Protein AF-A0AAD7STZ1-F1 (afdb_monomer)

Mean predicted aligned error: 12.42 Å

Structure (mmCIF, N/CA/C/O backbone):
data_AF-A0AAD7STZ1-F1
#
_entry.id   AF-A0AAD7STZ1-F1
#
loop_
_atom_site.group_PDB
_atom_site.id
_atom_site.type_symbol
_atom_site.label_atom_id
_atom_site.label_alt_id
_atom_site.label_comp_id
_atom_site.label_asym_id
_atom_site.label_entity_id
_atom_site.label_seq_id
_atom_site.pdbx_PDB_ins_code
_atom_site.Cartn_x
_atom_site.Cartn_y
_atom_site.Cartn_z
_atom_site.occupancy
_atom_site.B_iso_or_equiv
_atom_site.auth_seq_id
_atom_site.auth_comp_id
_atom_site.auth_asym_id
_atom_site.auth_atom_id
_atom_site.pdbx_PDB_model_num
ATOM 1 N N . MET A 1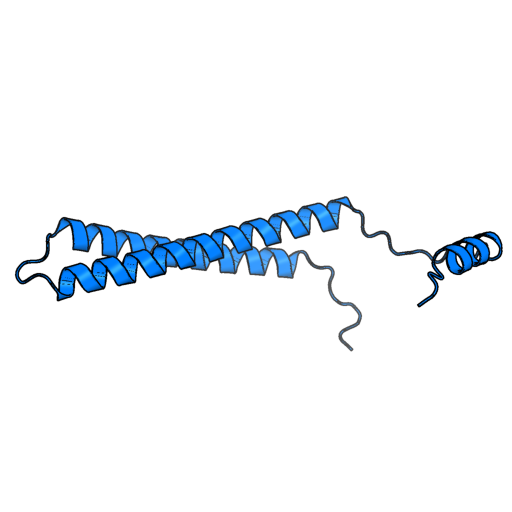 1 ? -16.962 -9.587 -40.027 1.00 61.84 1 MET A N 1
ATOM 2 C CA . MET A 1 1 ? -15.831 -8.909 -40.703 1.00 61.84 1 MET A CA 1
ATOM 3 C C . MET A 1 1 ? -14.859 -9.992 -41.143 1.00 61.84 1 MET A C 1
ATOM 5 O O . MET A 1 1 ? -14.713 -10.945 -40.389 1.00 61.84 1 MET A O 1
ATOM 9 N N . ARG A 1 2 ? -14.299 -9.930 -42.360 1.00 70.12 2 ARG A N 1
ATOM 10 C CA . ARG A 1 2 ? -13.283 -10.910 -42.790 1.00 70.12 2 ARG A CA 1
ATOM 11 C C . ARG A 1 2 ? -11.975 -10.617 -42.065 1.00 70.12 2 ARG A C 1
ATOM 13 O O . ARG A 1 2 ? -11.588 -9.454 -41.986 1.00 70.12 2 ARG A O 1
ATOM 20 N N . ASP A 1 3 ? -11.354 -11.664 -41.545 1.00 75.00 3 ASP A N 1
ATOM 21 C CA . ASP A 1 3 ? -10.004 -11.626 -40.999 1.00 75.00 3 ASP A CA 1
ATOM 22 C C . ASP A 1 3 ? -9.013 -11.310 -42.132 1.00 75.00 3 ASP A C 1
ATOM 24 O O . ASP A 1 3 ? -9.057 -11.943 -43.188 1.00 75.00 3 ASP A O 1
ATOM 28 N N . ARG A 1 4 ? -8.195 -10.271 -41.942 1.00 82.38 4 ARG A N 1
ATOM 29 C CA . ARG A 1 4 ? -7.201 -9.776 -42.912 1.00 82.38 4 ARG A CA 1
ATOM 30 C C . ARG A 1 4 ? -5.769 -10.016 -42.438 1.00 82.38 4 ARG A C 1
ATOM 32 O O . ARG A 1 4 ? -4.839 -9.481 -43.032 1.00 82.38 4 ARG A O 1
ATOM 39 N N . LEU A 1 5 ? -5.582 -10.796 -41.372 1.00 77.06 5 LEU A N 1
ATOM 40 C CA . LEU A 1 5 ? -4.263 -11.064 -40.803 1.00 77.06 5 LEU A CA 1
ATOM 41 C C . LEU A 1 5 ? -3.318 -11.709 -41.833 1.00 77.06 5 LEU A C 1
ATOM 43 O O . LEU A 1 5 ? -2.152 -11.338 -41.907 1.00 77.06 5 LEU A O 1
ATOM 47 N N . ALA A 1 6 ? -3.849 -12.590 -42.687 1.00 73.31 6 ALA A N 1
ATOM 48 C CA . ALA A 1 6 ? -3.094 -13.244 -43.757 1.00 73.31 6 ALA A CA 1
ATOM 49 C C . ALA A 1 6 ? -2.628 -12.282 -44.870 1.00 73.31 6 ALA A C 1
ATOM 51 O O . ALA A 1 6 ? -1.536 -12.461 -45.404 1.00 73.31 6 ALA A O 1
ATOM 52 N N . ASP A 1 7 ? -3.404 -11.236 -45.190 1.00 72.19 7 ASP A N 1
ATOM 53 C CA . ASP A 1 7 ? -3.013 -10.226 -46.193 1.00 72.19 7 ASP A CA 1
ATOM 54 C C . ASP A 1 7 ? -1.777 -9.429 -45.730 1.00 72.19 7 ASP A C 1
ATOM 56 O O . ASP A 1 7 ? -0.970 -8.967 -46.542 1.00 72.19 7 ASP A O 1
ATOM 60 N N . LEU A 1 8 ? -1.631 -9.267 -44.410 1.00 63.41 8 LEU A N 1
ATOM 61 C CA . LEU A 1 8 ? -0.518 -8.550 -43.796 1.00 63.41 8 LEU A CA 1
ATOM 62 C C . LEU A 1 8 ? 0.772 -9.377 -43.842 1.00 63.41 8 LEU A C 1
ATOM 64 O O . LEU A 1 8 ? 1.838 -8.830 -44.104 1.00 63.41 8 LEU A O 1
ATOM 68 N N . THR A 1 9 ? 0.671 -10.698 -43.656 1.00 61.31 9 THR A N 1
ATOM 69 C CA . THR A 1 9 ? 1.824 -11.611 -43.711 1.00 61.31 9 THR A CA 1
ATOM 70 C C . THR A 1 9 ? 2.432 -11.666 -45.113 1.00 61.31 9 THR A C 1
ATOM 72 O O . THR A 1 9 ? 3.648 -11.607 -45.251 1.00 61.31 9 THR A O 1
ATOM 75 N N . VAL A 1 10 ? 1.588 -11.685 -46.151 1.00 57.25 10 VAL A N 1
ATOM 76 C CA . VAL A 1 10 ? 2.022 -11.721 -47.562 1.00 57.25 10 VAL A CA 1
ATOM 77 C C . VAL A 1 10 ? 2.683 -10.411 -48.001 1.00 57.25 10 VAL A C 1
ATOM 79 O O . VAL A 1 10 ? 3.529 -10.411 -48.887 1.00 57.25 10 VAL A O 1
ATOM 82 N N . SER A 1 11 ? 2.330 -9.277 -47.393 1.00 57.25 11 SER A N 1
ATOM 83 C CA . SER A 1 11 ? 2.966 -7.993 -47.723 1.00 57.25 11 SER A CA 1
ATOM 84 C C . SER A 1 11 ? 4.393 -7.889 -47.162 1.00 57.25 11 SER A C 1
ATOM 86 O O . SER A 1 11 ? 5.233 -7.229 -47.766 1.00 57.25 11 SER A O 1
ATOM 88 N N . CYS A 1 12 ? 4.700 -8.592 -46.065 1.00 51.50 12 CYS A N 1
ATOM 89 C CA . CYS A 1 12 ? 6.031 -8.591 -45.448 1.00 51.50 12 CYS A CA 1
ATOM 90 C C . CYS A 1 12 ? 7.078 -9.429 -46.200 1.00 51.50 12 CYS A C 1
ATOM 92 O O . CYS A 1 12 ? 8.269 -9.178 -46.043 1.00 51.50 12 CYS A O 1
ATOM 94 N N . GLU A 1 13 ? 6.678 -10.393 -47.033 1.00 50.53 13 GLU A N 1
ATOM 95 C CA . GLU A 1 13 ? 7.627 -11.194 -47.829 1.00 50.53 13 GLU A CA 1
ATOM 96 C C . GLU A 1 13 ? 8.244 -10.392 -48.9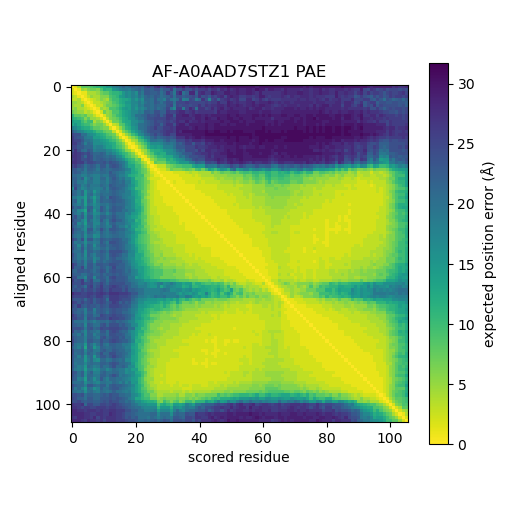94 1.00 50.53 13 GLU A C 1
ATOM 98 O O . GLU A 1 13 ? 9.259 -10.793 -49.564 1.00 50.53 13 GLU A O 1
ATOM 103 N N . ASN A 1 14 ? 7.671 -9.227 -49.320 1.00 53.09 14 ASN A N 1
ATOM 104 C CA . ASN A 1 14 ? 7.973 -8.468 -50.540 1.00 53.09 14 ASN A CA 1
ATOM 105 C C . ASN A 1 14 ? 8.815 -7.214 -50.268 1.00 53.09 14 ASN A C 1
ATOM 107 O O . ASN A 1 14 ? 9.294 -6.568 -51.200 1.00 53.09 14 ASN A O 1
ATOM 111 N N . GLU A 1 15 ? 8.969 -6.846 -48.998 1.00 49.50 15 GLU A N 1
ATOM 112 C CA . GLU A 1 15 ? 9.557 -5.585 -48.568 1.00 49.50 15 GLU A CA 1
ATOM 113 C C . GLU A 1 15 ? 10.669 -5.899 -47.566 1.00 49.50 15 GLU A C 1
ATOM 115 O O . GLU A 1 15 ? 10.490 -5.813 -46.356 1.00 49.50 15 GLU A O 1
ATOM 120 N N . SER A 1 16 ? 11.853 -6.261 -48.073 1.00 52.91 16 SER A N 1
ATOM 121 C CA . SER A 1 16 ? 13.104 -6.349 -47.296 1.00 52.91 16 SER A CA 1
ATOM 122 C C . SER A 1 16 ? 13.595 -4.975 -46.805 1.00 52.91 16 SER A C 1
ATOM 124 O O . SER A 1 16 ? 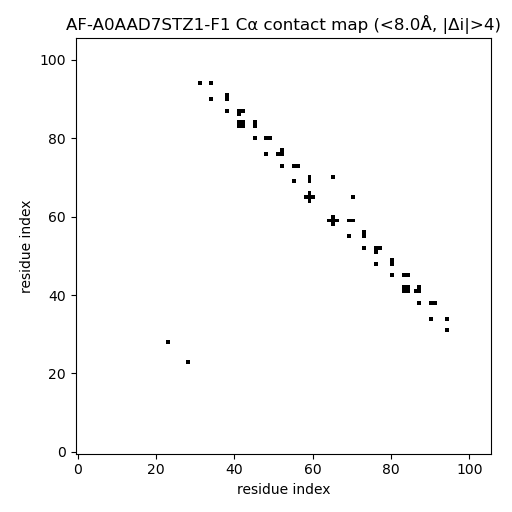14.785 -4.671 -46.846 1.00 52.91 16 SER A O 1
ATOM 126 N N . GLY A 1 17 ? 12.680 -4.112 -46.373 1.00 49.72 17 GLY A N 1
ATOM 127 C CA . GLY A 1 17 ? 12.977 -2.962 -45.543 1.00 49.72 17 GLY A CA 1
ATOM 128 C C . GLY A 1 17 ? 12.909 -3.432 -44.105 1.00 49.72 17 GLY A C 1
ATOM 129 O O . GLY A 1 17 ? 11.853 -3.361 -43.485 1.00 49.72 17 GLY A O 1
ATOM 130 N N . GLU A 1 18 ? 14.024 -3.946 -43.597 1.00 49.50 18 GLU A N 1
ATOM 131 C CA . GLU A 1 18 ? 14.240 -4.143 -42.168 1.00 49.50 18 GLU A CA 1
ATOM 132 C C . GLU A 1 18 ? 14.128 -2.764 -41.502 1.00 49.50 18 GLU A C 1
ATOM 134 O O . GLU A 1 18 ? 15.095 -2.016 -41.378 1.00 49.50 18 GLU A O 1
ATOM 139 N N . VAL A 1 19 ? 12.898 -2.367 -41.167 1.00 52.69 19 VAL A N 1
ATOM 140 C CA . VAL A 1 19 ? 12.652 -1.269 -40.243 1.00 52.69 19 VAL A CA 1
ATOM 141 C C . VAL A 1 19 ? 13.271 -1.757 -38.943 1.00 52.69 19 VAL A C 1
ATOM 143 O O . VAL A 1 19 ? 12.840 -2.807 -38.457 1.00 52.69 19 VAL A O 1
ATOM 146 N N . PRO A 1 20 ? 14.277 -1.069 -38.378 1.00 41.97 20 PRO A N 1
ATOM 147 C CA . PRO A 1 20 ? 14.765 -1.411 -37.062 1.00 41.97 20 PRO A CA 1
ATOM 148 C C . PRO A 1 20 ? 13.603 -1.119 -36.119 1.00 41.97 20 PRO A C 1
ATOM 150 O O . PRO A 1 20 ? 13.392 0.014 -35.691 1.00 41.97 20 PRO A O 1
ATOM 153 N N . PHE A 1 21 ? 12.782 -2.132 -35.845 1.00 46.19 21 PHE A N 1
ATOM 154 C CA . PHE A 1 21 ? 11.991 -2.136 -34.638 1.00 46.19 21 PHE A CA 1
ATOM 155 C C . PHE A 1 21 ? 13.049 -2.006 -33.556 1.00 46.19 21 PHE A C 1
ATOM 157 O O . PHE A 1 21 ? 13.931 -2.860 -33.461 1.00 46.19 21 PHE A O 1
ATOM 164 N N . ALA A 1 22 ? 13.062 -0.878 -32.852 1.00 52.28 22 ALA A N 1
ATOM 165 C CA . ALA A 1 22 ? 13.891 -0.723 -31.678 1.00 52.28 22 ALA A CA 1
ATOM 166 C C . ALA A 1 22 ? 13.414 -1.797 -30.700 1.00 52.28 22 ALA A C 1
ATOM 168 O O . ALA A 1 22 ? 12.467 -1.601 -29.942 1.00 52.28 22 ALA A O 1
ATOM 169 N N . VAL A 1 23 ? 14.009 -2.985 -30.807 1.00 54.50 23 VAL A N 1
ATOM 170 C CA . VAL A 1 23 ? 13.915 -4.046 -29.824 1.00 54.50 23 VAL A CA 1
ATOM 171 C C . VAL A 1 23 ? 14.723 -3.511 -28.653 1.00 54.50 23 VAL A C 1
ATOM 173 O O . VAL A 1 23 ? 15.886 -3.858 -28.463 1.00 54.50 23 VAL A O 1
ATOM 176 N N . GLU A 1 24 ? 14.127 -2.588 -27.895 1.00 59.91 24 GLU A N 1
ATOM 177 C CA . GLU A 1 24 ? 14.489 -2.456 -26.494 1.00 59.91 24 GLU A CA 1
ATOM 178 C C . GLU A 1 24 ? 14.444 -3.876 -25.927 1.00 59.91 24 GLU A C 1
ATOM 180 O O . GLU A 1 24 ? 13.495 -4.622 -26.205 1.00 59.91 24 GLU A O 1
ATOM 185 N N . PRO A 1 25 ? 15.517 -4.314 -25.258 1.00 67.19 25 PRO A N 1
ATOM 186 C CA . PRO A 1 25 ? 15.732 -5.725 -25.022 1.00 67.19 25 PRO A CA 1
ATOM 187 C C . PRO A 1 25 ? 14.557 -6.233 -24.185 1.00 67.19 25 PRO A C 1
ATOM 189 O O . PRO A 1 25 ? 14.219 -5.612 -23.179 1.00 67.19 25 PRO A O 1
ATOM 192 N N . GLU A 1 26 ? 13.920 -7.341 -24.576 1.00 67.38 26 GLU A N 1
ATOM 193 C CA . GLU A 1 26 ? 12.800 -7.945 -23.825 1.00 67.38 26 GLU A CA 1
ATOM 194 C C . GLU A 1 26 ? 13.091 -8.038 -22.312 1.00 67.38 26 GLU A C 1
ATOM 196 O O . GLU A 1 26 ? 12.180 -7.951 -21.491 1.00 67.38 26 GLU A O 1
ATOM 201 N N . SER A 1 27 ? 14.372 -8.127 -21.936 1.00 78.56 27 SER A N 1
ATOM 202 C CA . SER A 1 27 ? 14.863 -8.09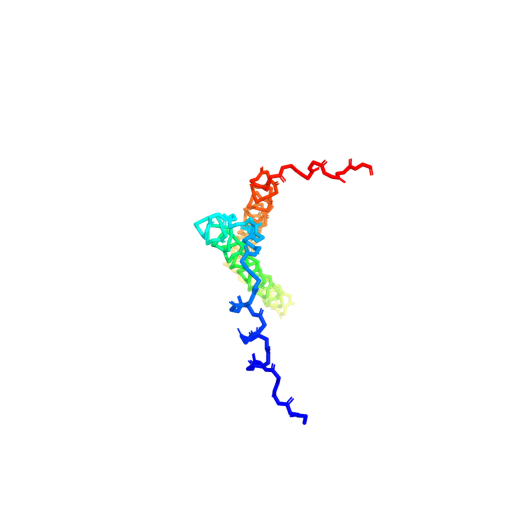6 -20.558 1.00 78.56 27 SER A CA 1
ATOM 203 C C . SER A 1 27 ? 14.607 -6.784 -19.800 1.00 78.56 27 SER A C 1
ATOM 205 O O . SER A 1 27 ? 14.338 -6.833 -18.597 1.00 78.56 27 SER A O 1
ATOM 207 N N . PHE A 1 28 ? 14.663 -5.618 -20.454 1.00 82.38 28 PHE A N 1
ATOM 208 C CA . PHE A 1 28 ? 14.322 -4.332 -19.837 1.00 82.38 28 PHE A CA 1
ATOM 209 C C . PHE A 1 28 ? 12.826 -4.267 -19.534 1.00 82.38 28 PHE A C 1
ATOM 211 O O . PHE A 1 28 ? 12.441 -3.985 -18.398 1.00 82.38 28 PHE A O 1
ATOM 218 N N . LEU A 1 29 ? 11.986 -4.609 -20.517 1.00 85.88 29 LEU A N 1
ATOM 219 C CA . LEU A 1 29 ? 10.535 -4.612 -20.349 1.00 85.88 29 LEU A CA 1
ATOM 220 C C . LEU A 1 29 ? 10.093 -5.632 -19.289 1.00 85.88 29 LEU A C 1
ATOM 222 O O . LEU A 1 29 ? 9.249 -5.312 -18.454 1.00 85.88 29 LEU A O 1
ATOM 226 N N . GLU A 1 30 ? 10.691 -6.827 -19.252 1.00 88.94 30 GLU A N 1
ATOM 227 C CA . GLU A 1 30 ? 10.413 -7.816 -18.202 1.00 88.94 30 GLU A CA 1
ATOM 228 C C . GLU A 1 30 ? 10.781 -7.279 -16.806 1.00 88.94 30 GLU A C 1
ATOM 230 O O . GLU A 1 30 ? 10.009 -7.411 -15.849 1.00 88.94 30 GLU A O 1
ATOM 235 N N . GLY A 1 31 ? 11.942 -6.627 -16.682 1.00 88.88 31 GLY A N 1
ATOM 236 C CA . GLY A 1 31 ? 12.379 -5.984 -15.443 1.00 88.88 31 GLY A CA 1
ATOM 237 C C . GLY A 1 31 ? 11.452 -4.847 -15.007 1.00 88.88 31 GLY A C 1
ATOM 238 O O . GLY A 1 31 ? 11.106 -4.746 -13.827 1.00 88.88 31 GLY A O 1
ATOM 239 N N . PHE A 1 32 ? 11.002 -4.025 -15.953 1.00 89.62 32 PHE A N 1
ATOM 240 C CA . PHE A 1 32 ? 10.057 -2.940 -15.711 1.00 89.62 32 PHE A CA 1
ATOM 241 C C . PHE A 1 32 ? 8.689 -3.468 -15.259 1.00 89.62 32 PHE A C 1
ATOM 243 O O . PHE A 1 32 ? 8.185 -3.059 -14.213 1.00 89.62 32 PHE A O 1
ATOM 250 N N . LEU A 1 33 ? 8.116 -4.445 -15.968 1.00 91.75 33 LEU A N 1
ATOM 251 C CA . LEU A 1 33 ? 6.830 -5.055 -15.605 1.00 91.75 33 LEU A CA 1
ATOM 252 C C . LEU A 1 33 ? 6.875 -5.721 -14.227 1.00 91.75 33 LEU A C 1
ATOM 254 O O . LEU A 1 33 ? 5.905 -5.651 -13.472 1.00 91.75 33 LEU A O 1
ATOM 258 N N . ARG A 1 34 ? 8.014 -6.314 -13.854 1.00 93.06 34 ARG A N 1
ATOM 259 C CA . ARG A 1 34 ? 8.224 -6.853 -12.505 1.00 93.06 34 ARG A CA 1
ATOM 260 C C . ARG A 1 34 ? 8.134 -5.765 -11.431 1.00 93.06 34 ARG A C 1
ATOM 262 O O . ARG A 1 34 ? 7.470 -5.987 -10.419 1.00 93.06 34 ARG A O 1
ATOM 269 N N . LYS A 1 35 ? 8.756 -4.600 -11.652 1.00 92.50 35 LYS A N 1
ATOM 270 C CA . LYS A 1 35 ? 8.684 -3.446 -10.734 1.00 92.50 35 LYS A CA 1
ATOM 271 C C . LYS A 1 35 ? 7.262 -2.882 -10.642 1.00 92.50 35 LYS A C 1
ATOM 273 O O . LYS A 1 35 ? 6.793 -2.581 -9.545 1.00 92.50 35 LYS A O 1
ATOM 278 N N . VAL A 1 36 ? 6.549 -2.802 -11.769 1.00 94.31 36 VAL A N 1
ATOM 279 C CA . VAL A 1 36 ? 5.140 -2.371 -11.813 1.00 94.31 36 VAL A CA 1
ATOM 280 C C . VAL A 1 36 ? 4.256 -3.307 -10.991 1.00 94.31 36 VAL A C 1
ATOM 282 O O . VAL A 1 36 ? 3.444 -2.856 -10.183 1.00 94.31 36 VAL A O 1
ATOM 285 N N . GLU A 1 37 ? 4.430 -4.615 -11.157 1.00 95.25 37 GLU A N 1
ATOM 286 C CA . GLU A 1 37 ? 3.656 -5.620 -10.433 1.00 95.25 37 GLU A CA 1
ATOM 287 C C . GLU A 1 37 ? 3.958 -5.601 -8.920 1.00 95.25 37 GLU A C 1
ATOM 289 O O . GLU A 1 37 ? 3.055 -5.777 -8.101 1.00 95.25 37 GLU A O 1
ATOM 294 N N . GLU A 1 38 ? 5.201 -5.328 -8.516 1.00 94.44 38 GLU A N 1
ATOM 295 C CA . GLU A 1 38 ? 5.554 -5.123 -7.106 1.00 94.44 38 GLU A CA 1
ATOM 296 C 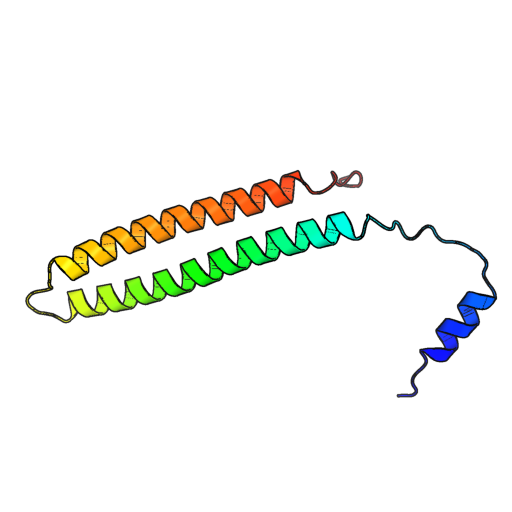C . GLU A 1 38 ? 4.863 -3.887 -6.510 1.00 94.44 38 GLU A C 1
ATOM 298 O O . GLU A 1 38 ? 4.233 -3.980 -5.450 1.00 94.44 38 GLU A O 1
ATOM 303 N N . ALA A 1 39 ? 4.892 -2.753 -7.217 1.00 95.44 39 ALA A N 1
ATOM 304 C CA . ALA A 1 39 ? 4.191 -1.542 -6.797 1.00 95.44 39 ALA A CA 1
ATOM 305 C C . ALA A 1 39 ? 2.675 -1.777 -6.686 1.00 95.44 39 ALA A C 1
ATOM 307 O O . ALA A 1 39 ? 2.059 -1.386 -5.691 1.00 95.44 39 ALA A O 1
ATOM 308 N N . ARG A 1 40 ? 2.078 -2.485 -7.654 1.00 97.19 40 ARG A N 1
ATOM 309 C CA . ARG A 1 40 ? 0.660 -2.872 -7.629 1.00 97.19 40 ARG A CA 1
ATOM 310 C C . ARG A 1 40 ? 0.316 -3.693 -6.387 1.00 97.19 40 ARG A C 1
ATOM 312 O O . ARG A 1 40 ? -0.638 -3.365 -5.688 1.00 97.19 40 ARG A O 1
ATOM 319 N N . ARG A 1 41 ? 1.121 -4.706 -6.054 1.00 97.06 41 ARG A N 1
ATOM 320 C CA . ARG A 1 41 ? 0.909 -5.533 -4.850 1.00 97.06 41 ARG A CA 1
ATOM 321 C C . ARG A 1 41 ? 0.967 -4.721 -3.564 1.00 97.06 41 ARG A C 1
ATOM 323 O O . ARG A 1 41 ? 0.196 -4.979 -2.640 1.00 97.06 41 ARG A O 1
ATOM 330 N N . LEU A 1 42 ? 1.869 -3.744 -3.480 1.00 96.19 42 LEU A N 1
ATOM 331 C CA . LEU A 1 42 ? 1.930 -2.841 -2.331 1.00 96.19 42 LEU A CA 1
ATOM 332 C C . LEU A 1 42 ? 0.672 -1.965 -2.231 1.00 96.19 42 LEU A C 1
ATOM 334 O O . LEU A 1 42 ? 0.162 -1.776 -1.128 1.00 96.19 42 LEU A O 1
ATOM 338 N N . VAL A 1 43 ? 0.142 -1.478 -3.356 1.00 97.38 43 VAL A N 1
ATOM 339 C CA . VAL A 1 43 ? -1.122 -0.720 -3.398 1.00 97.38 43 VAL A CA 1
ATOM 340 C C . VAL A 1 43 ? -2.310 -1.586 -2.964 1.00 97.38 43 VAL A C 1
ATOM 342 O O . VAL A 1 43 ? -3.111 -1.151 -2.132 1.00 97.38 43 VAL A O 1
ATOM 345 N N . ASP A 1 44 ? -2.396 -2.828 -3.441 1.00 97.94 44 ASP A N 1
ATOM 346 C CA . ASP A 1 44 ? -3.439 -3.777 -3.025 1.00 97.94 44 ASP A CA 1
ATOM 347 C C . ASP A 1 44 ? -3.347 -4.067 -1.517 1.00 97.94 44 ASP A C 1
ATOM 349 O O . ASP A 1 44 ? -4.351 -4.064 -0.799 1.00 97.94 44 ASP A O 1
ATOM 353 N N . LYS A 1 45 ? -2.123 -4.222 -0.996 1.00 97.38 45 LYS A N 1
ATOM 354 C CA . LYS A 1 45 ? -1.872 -4.403 0.439 1.00 97.38 45 LYS A CA 1
ATOM 355 C C . LYS A 1 45 ? -2.313 -3.193 1.261 1.00 97.38 45 LYS A C 1
ATOM 357 O O . LYS A 1 45 ? -2.950 -3.375 2.296 1.00 97.38 45 LYS A O 1
ATOM 362 N N . ILE A 1 46 ? -2.002 -1.973 0.819 1.00 97.69 46 ILE A N 1
ATOM 363 C CA . ILE A 1 46 ? -2.464 -0.743 1.482 1.00 97.69 46 ILE A CA 1
ATOM 364 C C . ILE A 1 46 ? -3.992 -0.698 1.495 1.00 97.69 46 ILE A C 1
ATOM 366 O O . ILE A 1 46 ? -4.575 -0.410 2.536 1.00 97.69 46 ILE A O 1
ATOM 370 N N . SER A 1 47 ? -4.636 -1.030 0.375 1.00 97.62 47 SER A N 1
ATOM 371 C CA . SER A 1 47 ? -6.099 -1.056 0.268 1.00 97.62 47 SER A CA 1
ATOM 372 C C . SER A 1 47 ? -6.719 -2.005 1.300 1.00 97.62 47 SER A C 1
ATOM 374 O O . SER A 1 47 ? -7.616 -1.604 2.039 1.00 97.62 47 SER A O 1
ATOM 376 N N . SER A 1 48 ? -6.173 -3.217 1.444 1.00 97.69 48 SER A N 1
ATOM 377 C CA . SER A 1 48 ? -6.601 -4.170 2.480 1.00 97.69 48 SER A CA 1
ATOM 378 C C . SER A 1 48 ? -6.407 -3.622 3.898 1.00 97.69 48 SER A C 1
ATOM 380 O O . SER A 1 48 ? -7.298 -3.732 4.737 1.00 97.69 48 SER A O 1
ATOM 382 N N . GLN A 1 49 ? -5.257 -3.001 4.177 1.00 97.19 49 GLN A N 1
ATOM 383 C CA . GLN A 1 49 ? -4.972 -2.425 5.495 1.00 97.19 49 GLN A CA 1
ATOM 384 C C . GLN A 1 49 ? -5.915 -1.265 5.836 1.00 97.19 49 GLN A C 1
ATOM 386 O O . GLN A 1 49 ? -6.308 -1.114 6.990 1.00 97.19 49 GLN A O 1
ATOM 391 N N . VAL A 1 50 ? -6.299 -0.452 4.850 1.00 97.62 50 VAL A N 1
ATOM 392 C CA . VAL A 1 50 ? -7.263 0.643 5.032 1.00 97.62 50 VAL A CA 1
ATOM 393 C C . VAL A 1 50 ? -8.651 0.102 5.379 1.00 97.62 50 VAL A C 1
ATOM 395 O O . VAL A 1 50 ? -9.307 0.653 6.264 1.00 97.62 50 VAL A O 1
ATOM 398 N N . GLU A 1 51 ? -9.093 -0.985 4.744 1.00 97.25 51 GLU A N 1
ATOM 399 C CA . GLU A 1 51 ? -10.356 -1.640 5.110 1.00 97.25 51 GLU A CA 1
ATOM 400 C C . GLU A 1 51 ? -10.316 -2.214 6.535 1.00 97.25 51 GLU A C 1
ATOM 402 O O . GLU A 1 51 ? -11.259 -2.034 7.308 1.00 97.25 51 GLU A O 1
ATOM 407 N N . GLU A 1 52 ? -9.198 -2.816 6.949 1.00 95.62 52 GLU A N 1
ATOM 408 C CA . GLU A 1 52 ? -9.024 -3.257 8.339 1.00 95.62 52 GLU A CA 1
ATOM 409 C C . GLU A 1 52 ? -9.072 -2.093 9.337 1.00 95.62 52 GLU A C 1
ATOM 411 O O . GLU A 1 52 ? -9.721 -2.206 10.379 1.00 95.62 52 GLU A O 1
ATOM 416 N N . VAL A 1 53 ? -8.452 -0.952 9.014 1.00 96.38 53 VAL A N 1
ATOM 417 C CA . VAL A 1 53 ? -8.526 0.263 9.842 1.00 96.38 53 VAL A CA 1
ATOM 418 C C . VAL A 1 53 ? -9.972 0.729 10.000 1.00 96.38 53 VAL A C 1
ATOM 420 O O . VAL A 1 53 ? -10.387 1.030 11.120 1.00 96.38 53 VAL A O 1
ATOM 423 N N . LYS A 1 54 ? -10.767 0.745 8.921 1.00 95.12 54 LYS A N 1
ATOM 424 C CA . LYS A 1 54 ? -12.197 1.098 8.990 1.00 95.12 54 LYS A CA 1
ATOM 425 C C . LYS A 1 54 ? -12.965 0.151 9.910 1.00 95.12 54 LYS A C 1
ATOM 427 O O . LYS A 1 54 ? -13.719 0.615 10.763 1.00 95.12 54 LYS A O 1
ATOM 432 N N . ASN A 1 55 ? -12.732 -1.156 9.791 1.00 93.62 55 ASN A N 1
ATOM 433 C CA . ASN A 1 55 ? -13.385 -2.163 10.631 1.00 93.62 55 ASN A CA 1
ATOM 434 C C . ASN A 1 55 ? -13.018 -1.999 12.111 1.00 93.62 55 ASN A C 1
ATOM 436 O O . ASN A 1 55 ? -13.891 -2.019 12.980 1.00 93.62 55 ASN A O 1
ATOM 440 N N . LYS A 1 56 ? -11.733 -1.785 12.410 1.00 92.19 56 LYS A N 1
ATOM 441 C CA . LYS A 1 56 ? -11.245 -1.566 13.779 1.00 92.19 56 LYS A CA 1
ATOM 442 C C . LYS A 1 56 ? -11.787 -0.258 14.361 1.00 92.19 56 LYS A C 1
ATOM 444 O O . LYS A 1 56 ? -12.240 -0.256 15.502 1.00 92.19 56 LYS A O 1
ATOM 449 N N . HIS A 1 57 ? -11.836 0.822 13.577 1.00 93.81 57 HIS A N 1
ATOM 450 C CA . HIS A 1 57 ? -12.495 2.067 13.984 1.00 93.81 57 HIS A CA 1
ATOM 451 C C . HIS A 1 57 ? -13.980 1.864 14.278 1.00 93.81 57 HIS A C 1
ATOM 453 O O . HIS A 1 57 ? -14.452 2.319 15.317 1.00 93.81 57 HIS A O 1
ATOM 459 N N . SER A 1 58 ? -14.702 1.145 13.414 1.00 93.75 58 SER A N 1
ATOM 460 C CA . SER A 1 58 ? -16.110 0.817 13.648 1.00 93.75 58 SER A CA 1
ATOM 461 C C . SER A 1 58 ? -16.292 0.055 14.962 1.00 93.75 58 SER A C 1
ATOM 463 O O . SER A 1 58 ? -17.159 0.416 15.752 1.00 93.75 58 SER A O 1
ATOM 465 N N . CYS A 1 59 ? -15.454 -0.953 15.227 1.00 90.12 59 CYS A N 1
ATOM 466 C CA . CYS A 1 59 ? -15.490 -1.733 16.465 1.00 90.12 59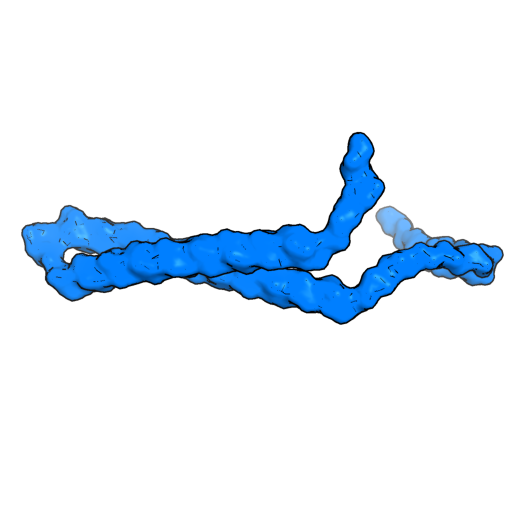 CYS A CA 1
ATOM 467 C C . CYS A 1 59 ? -15.296 -0.841 17.701 1.00 90.12 59 CYS A C 1
ATOM 469 O O . CYS A 1 59 ? -16.144 -0.840 18.594 1.00 90.12 59 CYS A O 1
ATOM 471 N N . ILE A 1 60 ? -14.243 -0.014 17.703 1.00 90.44 60 ILE A N 1
ATOM 472 C CA . ILE A 1 60 ? -13.907 0.890 18.814 1.00 90.44 60 ILE A CA 1
ATOM 473 C C . ILE A 1 60 ? -15.052 1.862 19.119 1.00 90.44 60 ILE A C 1
ATOM 475 O O . ILE A 1 60 ? -15.348 2.105 20.282 1.00 90.44 60 ILE A O 1
ATOM 479 N N . LEU A 1 61 ? -15.691 2.420 18.087 1.00 92.50 61 LEU A N 1
ATOM 480 C CA . LEU A 1 61 ? -16.773 3.396 18.252 1.00 92.50 61 LEU A CA 1
ATOM 481 C C . LEU A 1 61 ? -18.113 2.751 18.630 1.00 92.50 61 LEU A C 1
ATOM 483 O O . LEU A 1 61 ? -18.972 3.421 19.197 1.00 92.50 61 LEU A O 1
ATOM 487 N N . SER A 1 62 ? -18.305 1.471 18.302 1.00 92.50 62 SER A N 1
ATOM 488 C CA . SER A 1 62 ? -19.532 0.728 18.614 1.00 92.50 62 SER A CA 1
ATOM 489 C C . SER A 1 62 ? -19.547 0.108 20.014 1.00 92.50 62 SER A C 1
ATOM 491 O O . SER A 1 62 ? -20.618 -0.235 20.515 1.00 92.50 62 SER A O 1
ATOM 493 N N . ALA A 1 63 ? -18.381 -0.049 20.647 1.00 88.62 63 ALA A N 1
ATOM 494 C CA . ALA A 1 63 ? -18.251 -0.674 21.956 1.00 88.62 63 ALA A CA 1
ATOM 495 C C . ALA A 1 63 ? -18.213 0.383 23.081 1.00 88.62 63 ALA A C 1
ATOM 497 O O . ALA A 1 63 ? -17.465 1.353 22.973 1.00 88.62 63 ALA A O 1
ATOM 498 N N . PRO A 1 64 ? -18.966 0.198 24.184 1.00 83.38 64 PRO A N 1
ATOM 499 C CA . PRO A 1 64 ? -18.928 1.111 25.330 1.00 83.38 64 PRO A CA 1
ATOM 500 C C . PRO A 1 64 ? -17.591 1.080 26.089 1.00 83.38 64 PRO A C 1
ATOM 502 O O . PRO A 1 64 ? -17.243 2.073 26.722 1.00 83.38 64 PRO A O 1
ATOM 505 N N . ASP A 1 65 ? -16.841 -0.025 26.005 1.00 84.38 65 ASP A N 1
ATOM 506 C CA . ASP A 1 65 ? -15.472 -0.145 26.518 1.00 84.38 65 ASP A CA 1
ATOM 507 C C . ASP A 1 65 ? -14.595 -0.887 25.484 1.00 84.38 65 ASP A C 1
ATOM 509 O O . ASP A 1 65 ? -14.667 -2.117 25.373 1.00 84.38 65 ASP A O 1
ATOM 513 N N . PRO A 1 66 ? -13.866 -0.162 24.617 1.00 79.31 66 PRO A N 1
ATOM 514 C CA . PRO A 1 66 ? -13.085 -0.763 23.545 1.00 79.31 66 PRO A CA 1
ATOM 515 C C . PRO A 1 66 ? -11.760 -1.347 24.054 1.00 79.31 66 PRO A C 1
ATOM 517 O O . PRO A 1 66 ? -10.942 -0.643 24.645 1.00 79.31 66 PRO A O 1
ATOM 520 N N . ASP A 1 67 ? -11.520 -2.615 23.721 1.00 86.44 67 ASP A N 1
ATOM 521 C CA . ASP A 1 67 ? -10.321 -3.382 24.078 1.00 86.44 67 ASP A CA 1
ATOM 522 C C . ASP A 1 67 ? -9.008 -2.693 23.644 1.00 86.44 67 ASP A C 1
ATOM 524 O O . ASP A 1 67 ? -8.844 -2.311 22.479 1.00 86.44 67 ASP A O 1
ATOM 528 N N . GLU A 1 68 ? -8.045 -2.569 24.564 1.00 87.81 68 GLU A N 1
ATOM 529 C CA . GLU A 1 68 ? -6.750 -1.907 24.323 1.00 87.81 68 GLU A CA 1
ATOM 530 C C . GLU A 1 68 ? -5.966 -2.565 23.183 1.00 87.81 68 GLU A C 1
ATOM 532 O O . GLU A 1 68 ? -5.373 -1.873 22.353 1.00 87.81 68 GLU A O 1
ATOM 537 N N . ARG A 1 69 ? -6.060 -3.890 23.041 1.00 88.19 69 ARG A N 1
ATOM 538 C CA . ARG A 1 69 ? -5.415 -4.612 21.935 1.00 88.19 69 ARG A CA 1
ATOM 539 C C . ARG A 1 69 ? -5.929 -4.153 20.569 1.00 88.19 69 ARG A C 1
ATOM 541 O O . ARG A 1 69 ? -5.172 -4.080 19.605 1.00 88.19 69 ARG A O 1
ATOM 548 N N . THR A 1 70 ? -7.205 -3.773 20.478 1.00 87.44 70 THR A N 1
ATOM 549 C CA . THR A 1 70 ? -7.791 -3.236 19.240 1.00 87.44 70 THR A CA 1
ATOM 550 C C . THR A 1 70 ? -7.205 -1.863 18.890 1.00 87.44 70 THR A C 1
ATOM 552 O O . THR A 1 70 ? -7.043 -1.551 17.708 1.00 87.44 70 THR A O 1
ATOM 555 N N . LYS A 1 71 ? -6.833 -1.055 19.892 1.00 88.44 71 LYS A N 1
ATOM 556 C CA . LYS A 1 71 ? -6.153 0.236 19.688 1.00 88.44 71 LYS A CA 1
ATOM 557 C C . LYS A 1 71 ? -4.694 0.048 19.272 1.00 88.44 71 LYS A C 1
ATOM 559 O O . LYS A 1 71 ? -4.235 0.745 18.367 1.00 88.44 71 LYS A O 1
ATOM 564 N N . GLU A 1 72 ? -3.987 -0.904 19.879 1.00 93.06 72 GLU A N 1
ATOM 565 C CA . GLU A 1 72 ? -2.612 -1.260 19.500 1.00 93.06 72 GLU A CA 1
ATOM 566 C C . GLU A 1 72 ? -2.534 -1.755 18.049 1.00 93.06 72 GLU A C 1
ATOM 568 O O . GLU A 1 72 ? -1.724 -1.252 17.264 1.00 93.06 72 GLU A O 1
ATOM 573 N N . ASP A 1 73 ? -3.432 -2.665 17.659 1.00 92.56 73 ASP A N 1
ATOM 574 C CA . ASP A 1 73 ? -3.548 -3.151 16.280 1.00 92.56 73 ASP A CA 1
ATOM 575 C C . ASP A 1 73 ? -3.782 -1.994 15.296 1.00 92.56 73 ASP A C 1
ATOM 577 O O . ASP A 1 73 ? -3.185 -1.943 14.219 1.00 92.56 73 ASP A O 1
ATOM 581 N N . LEU A 1 74 ? -4.631 -1.031 15.668 1.00 93.81 74 LEU A N 1
ATOM 582 C CA . LEU A 1 74 ? -4.932 0.134 14.840 1.00 93.81 74 LEU A CA 1
ATOM 583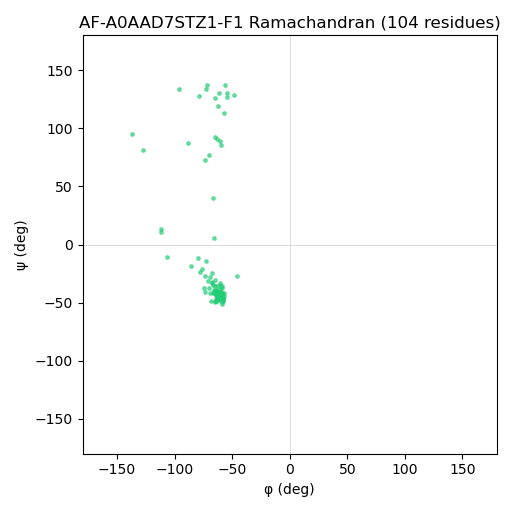 C C . LEU A 1 74 ? -3.719 1.060 14.676 1.00 93.81 74 LEU A C 1
ATOM 585 O O . LEU A 1 74 ? -3.445 1.548 13.575 1.00 93.81 74 LEU A O 1
ATOM 589 N N . ALA A 1 75 ? -2.961 1.285 15.751 1.00 93.56 75 ALA A N 1
ATOM 590 C CA . ALA A 1 75 ? -1.713 2.040 15.693 1.00 93.56 75 ALA A CA 1
ATOM 591 C C . ALA A 1 75 ? -0.681 1.340 14.793 1.00 93.56 75 ALA A C 1
ATOM 593 O O . ALA A 1 75 ? -0.028 1.992 13.968 1.00 93.56 75 ALA A O 1
ATOM 594 N N . TRP A 1 76 ? -0.580 0.011 14.891 1.00 95.19 76 TRP A N 1
ATOM 595 C CA . TRP A 1 76 ? 0.283 -0.788 14.027 1.00 95.19 76 TRP A CA 1
ATOM 596 C C . TRP A 1 76 ? -0.129 -0.695 12.554 1.00 95.19 76 TRP A C 1
ATOM 598 O O . TRP A 1 76 ? 0.732 -0.433 11.708 1.00 95.19 76 TRP A O 1
ATOM 608 N N . LEU A 1 77 ? -1.425 -0.834 12.243 1.00 96.50 77 LEU A N 1
ATOM 609 C CA . LEU A 1 77 ? -1.958 -0.726 10.880 1.00 96.50 77 LEU A CA 1
ATOM 610 C C . LEU A 1 77 ? -1.637 0.636 10.263 1.00 96.50 77 LEU A C 1
ATOM 612 O O . LEU A 1 77 ? -1.106 0.696 9.155 1.00 96.50 77 LEU A O 1
ATOM 616 N N . ASN A 1 78 ? -1.841 1.727 11.003 1.00 95.56 78 ASN A N 1
ATOM 617 C CA . ASN A 1 78 ? -1.475 3.071 10.552 1.00 95.56 78 ASN A CA 1
ATOM 618 C C . ASN A 1 78 ? 0.028 3.203 10.264 1.00 95.56 78 ASN A C 1
ATOM 620 O O . ASN A 1 78 ? 0.432 3.812 9.269 1.00 95.56 78 ASN A O 1
ATOM 624 N N . GLY A 1 79 ? 0.874 2.617 11.115 1.00 97.12 79 GLY A N 1
ATOM 625 C CA . GLY A 1 79 ? 2.316 2.570 10.887 1.00 97.12 79 GLY A CA 1
ATOM 626 C C . GLY A 1 79 ? 2.692 1.747 9.653 1.00 97.12 79 GLY A C 1
ATOM 627 O O . GLY A 1 79 ? 3.587 2.134 8.900 1.00 97.12 79 GLY A O 1
ATOM 628 N N . ALA A 1 80 ? 2.017 0.622 9.427 1.00 96.19 80 ALA A N 1
ATOM 629 C CA . ALA A 1 80 ? 2.247 -0.246 8.279 1.00 96.19 80 ALA A CA 1
ATOM 630 C C . ALA A 1 80 ? 1.794 0.407 6.965 1.00 96.19 80 ALA A C 1
ATOM 632 O O . ALA A 1 80 ? 2.550 0.373 5.996 1.00 96.19 80 ALA A O 1
ATOM 633 N N . ILE A 1 81 ? 0.638 1.078 6.953 1.00 97.62 81 ILE A N 1
ATOM 634 C CA . ILE A 1 81 ? 0.133 1.848 5.806 1.00 97.62 81 ILE A CA 1
ATOM 635 C C . ILE A 1 81 ? 1.133 2.935 5.418 1.00 97.62 81 ILE A C 1
ATOM 637 O O . ILE A 1 81 ? 1.528 3.016 4.258 1.00 97.62 81 ILE A O 1
ATOM 641 N N . LYS A 1 82 ? 1.613 3.735 6.382 1.00 97.62 82 LYS A N 1
ATOM 642 C CA . LYS A 1 82 ? 2.619 4.780 6.115 1.00 97.62 82 LYS A CA 1
ATOM 643 C C . LYS A 1 82 ? 3.904 4.205 5.521 1.00 97.62 82 LYS A C 1
ATOM 645 O O . LYS A 1 82 ? 4.466 4.786 4.596 1.00 97.62 82 LYS A O 1
ATOM 650 N N . ARG A 1 83 ? 4.386 3.076 6.047 1.00 97.56 83 ARG A N 1
ATOM 651 C CA . ARG A 1 83 ? 5.592 2.409 5.531 1.00 97.56 83 ARG A CA 1
ATOM 652 C C . ARG A 1 83 ? 5.386 1.899 4.107 1.00 97.56 83 ARG A C 1
ATOM 654 O O . ARG A 1 83 ? 6.199 2.209 3.245 1.00 97.56 83 ARG A O 1
ATOM 661 N N . ASN A 1 84 ? 4.283 1.201 3.848 1.00 96.88 84 ASN A N 1
ATOM 662 C CA . ASN A 1 84 ? 3.964 0.693 2.515 1.00 96.88 84 ASN A CA 1
ATOM 663 C C . ASN A 1 84 ? 3.756 1.835 1.508 1.00 96.88 84 ASN A C 1
ATOM 665 O O . ASN A 1 84 ? 4.240 1.745 0.389 1.00 96.88 84 ASN A O 1
ATOM 669 N N . ALA A 1 85 ? 3.108 2.935 1.904 1.00 97.50 85 ALA A N 1
ATOM 670 C CA . ALA A 1 85 ? 2.911 4.098 1.038 1.00 97.50 85 ALA A CA 1
ATOM 671 C C . ALA A 1 85 ? 4.239 4.767 0.648 1.00 97.50 85 ALA A C 1
ATOM 673 O O . ALA A 1 85 ? 4.425 5.143 -0.509 1.00 97.50 85 ALA A O 1
ATOM 674 N N . ASN A 1 86 ? 5.184 4.880 1.589 1.00 97.50 86 ASN A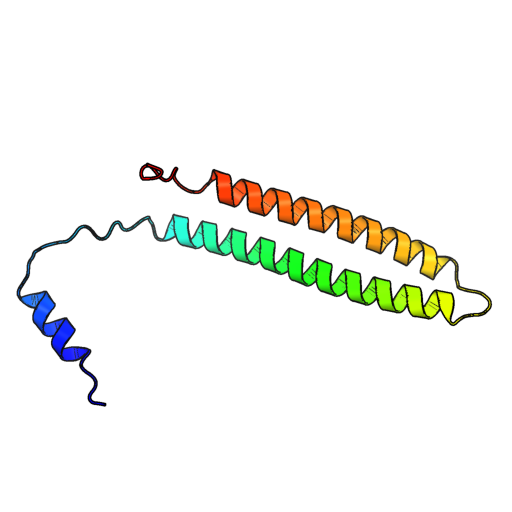 N 1
ATOM 675 C CA . ASN A 1 86 ? 6.533 5.348 1.269 1.00 97.50 86 ASN A CA 1
ATOM 676 C C . ASN A 1 86 ? 7.249 4.377 0.319 1.00 97.50 86 ASN A C 1
ATOM 678 O O . ASN A 1 86 ? 7.826 4.834 -0.659 1.00 97.50 86 ASN A O 1
ATOM 682 N N . ALA A 1 87 ? 7.139 3.063 0.541 1.00 96.19 87 ALA A N 1
ATOM 683 C CA . ALA A 1 87 ? 7.723 2.067 -0.357 1.00 96.19 87 ALA A CA 1
ATOM 684 C C . ALA A 1 87 ? 7.156 2.168 -1.785 1.00 96.19 87 ALA A C 1
ATOM 686 O O . ALA A 1 87 ? 7.922 2.168 -2.741 1.00 96.19 87 ALA A O 1
ATOM 687 N N . VAL A 1 88 ? 5.835 2.337 -1.943 1.00 97.38 88 VAL A N 1
ATOM 688 C CA . VAL A 1 88 ? 5.210 2.583 -3.258 1.00 97.38 88 VAL A CA 1
ATOM 689 C C . VAL A 1 88 ? 5.802 3.828 -3.912 1.00 97.38 88 VAL A C 1
ATOM 691 O O . VAL A 1 88 ? 6.205 3.774 -5.069 1.00 97.38 88 VAL A O 1
ATOM 694 N N . ARG A 1 89 ? 5.887 4.946 -3.180 1.00 96.88 89 ARG A N 1
ATOM 695 C CA . ARG A 1 89 ? 6.476 6.187 -3.700 1.00 96.88 89 ARG A CA 1
ATOM 696 C C . ARG A 1 89 ? 7.913 5.970 -4.174 1.00 96.88 89 ARG A C 1
ATOM 698 O O . ARG A 1 89 ? 8.276 6.468 -5.234 1.00 96.88 89 ARG A O 1
ATOM 705 N N . ASP A 1 90 ? 8.717 5.261 -3.393 1.00 96.00 90 ASP A N 1
ATOM 706 C CA . ASP A 1 90 ? 10.127 5.043 -3.701 1.00 96.00 90 ASP A CA 1
ATOM 707 C C . ASP A 1 90 ? 10.288 4.093 -4.910 1.00 96.00 90 ASP A C 1
ATOM 709 O O . ASP A 1 90 ? 11.103 4.369 -5.787 1.00 96.00 90 ASP A O 1
ATOM 713 N N . HIS A 1 91 ? 9.434 3.068 -5.052 1.00 93.75 91 HIS A N 1
ATOM 714 C CA . HIS A 1 91 ? 9.362 2.237 -6.266 1.00 93.75 91 HIS A CA 1
ATOM 715 C C . HIS A 1 91 ? 8.963 3.034 -7.512 1.00 93.75 91 HIS A C 1
ATOM 717 O O . HIS A 1 91 ? 9.552 2.843 -8.574 1.00 93.75 91 HIS A O 1
ATOM 723 N N . LEU A 1 92 ? 7.972 3.925 -7.399 1.00 94.56 92 LEU A N 1
ATOM 724 C CA . LEU A 1 92 ? 7.544 4.777 -8.512 1.00 94.56 92 LEU A CA 1
ATOM 725 C C . LEU A 1 92 ? 8.660 5.732 -8.952 1.00 94.56 92 LEU A C 1
ATOM 727 O O . LEU A 1 92 ? 8.857 5.918 -10.148 1.00 94.56 92 LEU A O 1
ATOM 731 N N . LYS A 1 93 ? 9.416 6.293 -8.000 1.00 94.31 93 LYS A N 1
ATOM 732 C CA . LYS A 1 93 ? 10.588 7.126 -8.300 1.00 94.31 93 LYS A CA 1
ATOM 733 C C . LYS A 1 93 ? 11.683 6.344 -9.012 1.00 94.31 93 LYS A C 1
ATOM 735 O O . LYS A 1 93 ? 12.146 6.799 -10.047 1.00 94.31 93 LYS A O 1
ATOM 740 N N . ALA A 1 94 ? 12.039 5.165 -8.503 1.00 90.88 94 ALA A N 1
ATOM 741 C CA . ALA A 1 94 ? 13.043 4.319 -9.142 1.00 90.88 94 ALA A CA 1
ATOM 742 C C . ALA A 1 94 ? 12.631 3.949 -10.576 1.00 90.88 94 ALA A C 1
ATOM 744 O O . ALA A 1 94 ? 13.433 4.049 -11.494 1.00 90.88 94 ALA A O 1
ATOM 745 N N . MET A 1 95 ? 11.355 3.602 -10.794 1.00 90.69 95 MET A N 1
ATOM 746 C CA . MET A 1 95 ? 10.845 3.357 -12.146 1.00 90.69 95 MET A CA 1
ATOM 747 C C . MET A 1 95 ? 10.952 4.593 -13.040 1.00 90.69 95 MET A C 1
ATOM 749 O O . MET A 1 95 ? 11.331 4.450 -14.191 1.00 90.69 95 MET A O 1
ATOM 753 N N . GLN A 1 96 ? 10.649 5.789 -12.531 1.00 88.44 96 GLN A N 1
ATOM 754 C CA . GLN A 1 96 ? 10.784 7.033 -13.293 1.00 88.44 96 GLN A CA 1
ATOM 755 C C . GLN A 1 96 ? 12.245 7.346 -13.660 1.00 88.44 96 GLN A C 1
ATOM 757 O O . GLN A 1 96 ? 12.493 7.839 -14.755 1.00 88.44 96 GLN A O 1
ATOM 762 N N . GLU A 1 97 ? 13.193 7.085 -12.759 1.00 88.56 97 GLU A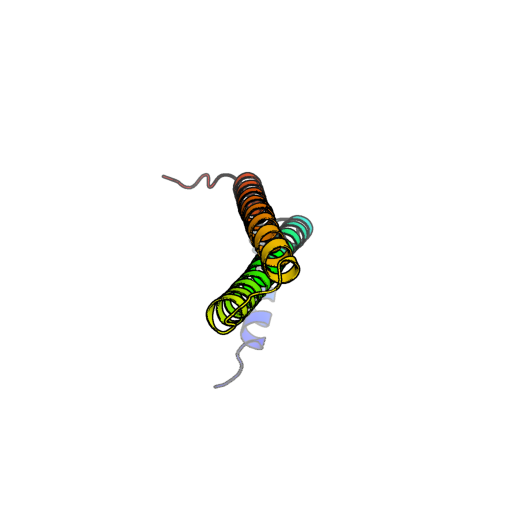 N 1
ATOM 763 C CA . GLU A 1 97 ? 14.632 7.298 -12.984 1.00 88.56 97 GLU A CA 1
ATOM 764 C C . GLU A 1 97 ? 15.233 6.284 -13.969 1.00 88.56 97 GLU A C 1
ATOM 766 O O . GLU A 1 97 ? 16.164 6.620 -14.696 1.00 88.56 97 GLU A O 1
ATOM 771 N N . ASP A 1 98 ? 14.694 5.062 -14.006 1.00 83.69 98 ASP A N 1
ATOM 772 C CA . ASP A 1 98 ? 15.148 3.986 -14.893 1.00 83.69 98 ASP A CA 1
ATOM 773 C C . ASP A 1 98 ? 14.626 4.109 -16.336 1.00 83.69 98 ASP A C 1
ATOM 775 O O . ASP A 1 98 ? 15.089 3.375 -17.212 1.00 83.69 98 ASP A O 1
ATOM 779 N N . LEU A 1 99 ? 13.651 4.988 -16.603 1.00 80.56 99 LEU A N 1
ATOM 780 C CA . LEU A 1 99 ? 13.205 5.256 -17.971 1.00 80.56 99 LEU A CA 1
ATOM 781 C C . LEU A 1 99 ? 14.289 6.052 -18.723 1.00 80.56 99 LEU A C 1
ATOM 783 O O . LEU A 1 99 ? 14.834 7.008 -18.162 1.00 80.56 99 LEU A O 1
ATOM 787 N N . PRO A 1 100 ? 14.590 5.716 -19.994 1.00 71.56 100 PRO A N 1
ATOM 788 C CA . PRO A 1 100 ? 15.478 6.539 -20.808 1.00 71.56 100 PRO A CA 1
ATOM 789 C C . PRO A 1 100 ? 14.930 7.969 -20.864 1.00 71.56 100 PRO A C 1
ATOM 791 O O . PRO A 1 100 ? 13.718 8.165 -20.988 1.00 71.56 100 PRO A O 1
ATOM 794 N N . GLN A 1 101 ? 15.809 8.973 -20.733 1.00 65.00 101 GLN A N 1
ATOM 795 C CA . GLN A 1 101 ? 15.389 10.366 -20.879 1.00 65.00 101 GLN A CA 1
ATOM 796 C C . GLN A 1 101 ? 14.689 10.522 -22.227 1.00 65.00 101 GLN A C 1
ATOM 798 O O . GLN A 1 101 ? 15.238 10.152 -23.262 1.00 65.00 101 GLN A O 1
ATOM 803 N N . ASP A 1 102 ? 13.481 11.077 -22.198 1.00 61.38 102 ASP A N 1
ATOM 804 C CA . ASP A 1 102 ? 12.759 11.472 -23.397 1.00 61.38 102 ASP A CA 1
ATOM 805 C C . ASP A 1 102 ? 13.578 12.583 -24.084 1.00 61.38 102 ASP A C 1
ATOM 807 O O . ASP A 1 102 ? 13.426 13.768 -23.786 1.00 61.38 102 ASP A O 1
ATOM 811 N N . GLU A 1 103 ? 14.489 12.217 -24.993 1.00 52.69 103 GLU A N 1
ATOM 812 C CA . GLU A 1 103 ? 15.253 13.169 -25.821 1.00 52.69 103 GLU A CA 1
ATOM 813 C C . GLU A 1 103 ? 14.345 13.954 -26.798 1.00 52.69 103 GLU A C 1
ATOM 815 O O . GLU A 1 103 ? 14.828 14.746 -27.601 1.00 52.69 103 GLU A O 1
ATOM 820 N N . ASN A 1 104 ? 13.019 13.780 -26.705 1.00 48.31 104 ASN A N 1
ATOM 821 C CA . ASN A 1 104 ? 11.996 14.487 -27.475 1.00 48.31 104 ASN A CA 1
ATOM 822 C C . ASN A 1 104 ? 11.128 15.452 -26.647 1.00 48.31 104 ASN A C 1
ATOM 824 O O . ASN A 1 104 ? 10.112 15.938 -27.150 1.00 48.31 104 ASN A O 1
ATOM 828 N N . ALA A 1 105 ? 11.509 15.786 -25.411 1.00 50.56 105 ALA A N 1
ATOM 829 C CA . ALA A 1 105 ? 10.914 16.919 -24.701 1.00 50.56 105 ALA A CA 1
ATOM 830 C C . ALA A 1 105 ? 11.429 18.252 -25.290 1.00 50.56 105 ALA A C 1
ATOM 832 O O . ALA A 1 105 ? 12.270 18.923 -24.693 1.00 50.56 105 ALA A O 1
ATOM 833 N N . ASN A 1 106 ? 10.956 18.599 -26.490 1.00 40.72 106 ASN A N 1
ATOM 834 C CA . ASN A 1 106 ? 11.157 19.904 -27.129 1.00 40.72 106 ASN A CA 1
ATOM 835 C C . ASN A 1 106 ? 10.021 20.874 -26.788 1.00 40.72 106 ASN A C 1
ATOM 837 O O . ASN A 1 106 ? 8.845 20.480 -26.959 1.00 40.72 106 ASN A O 1
#

Sequence (106 aa):
MRDRLADLTVSCENESGEVPFAVEPESFLEGFLRKVEEARRLVDKISSQVEEVKNKHSCILSAPDPDERTKEDLAWLNGAIKRNANAVRDHLKAMQEDLPQDENAN

Organism: NCBI:txid143900

Radius of gyration: 25.04 Å; Cα contacts (8 Å, |Δi|>4): 35; chains: 1; bounding box: 35×33×77 Å

Nearest PDB structures (foldseek):
  8th8-assembly1_H  TM=7.211E-01  e=3.432E-01  Tetrahymena thermophila
  8q72-assembly1_B  TM=9.044E-01  e=1.581E+00  Escherichia coli

InterPro domains:
  IPR006011 Syntaxin, N-terminal domain [PF00804] (27-103)
  IPR010989 SNARE [SSF47661] (28-104)

Solvent-accessible surface area (backbone atoms only — not comparable to full-atom values): 6351 Å² total; per-residue (Å²): 132,86,87,58,68,66,64,55,57,64,55,56,78,76,48,92,67,82,69,80,69,81,72,69,53,70,68,57,56,52,53,49,53,50,53,52,52,52,41,49,52,42,52,54,49,41,53,53,48,52,52,51,46,54,52,49,50,51,50,46,74,71,38,99,76,57,59,66,68,58,53,52,53,45,54,49,46,56,53,49,42,56,51,44,53,50,49,38,52,52,50,52,48,52,54,61,70,71,46,78,79,71,91,75,82,121

Foldseek 3Di:
DDDCPVVVVVVVVPDPPPPPPVCPDVVLVVVLVVLVVVLVVLVVVLVVLVVLLVVLVVQQVVDPDRDVVSVVVNVVSVVSSVVSVVVSVVSVVVSVVSDDPPPPPD

Secondary structure (DSSP, 8-state):
----HHHHHHHHTS-----------HHHHHHHHHHHHHHHHHHHHHHHHHHHHHHHHHHHHH-SS--HHHHHHHHHHHHHHHHHHHHHHHHHHHHHHHSPP-TT--

pLDDT: mean 82.17, std 17.24, range [40.72, 97.94]